Protein AF-A0A940CCW1-F1 (afdb_monomer_lite)

Foldseek 3Di:
DPPVVVVVVVVVVVVVVVLVVVLVVLQCQWQVLLCVLQVNDQWDQDPQKIWGWFGDDPPDRDTWIKIWRDPPPDPQQAAWIKMKIWDADSVLDIKIKIKIWGRFDCPDPPDTDIDIQMAIADPVRHGDPVDVVSVVSCVVCVVVCVVCVVNVVVRVVVCCVRSVRDD

Secondary structure (DSSP, 8-state):
--HHHHHHHHHHHHHHHHHHHHHHHHHHHHTHHHHHHTTT-SEEEETTEEEEEEPPPTT----EEEEEE-GGGS-GGGS-EEEEEEEE-TTS-EEEEEEEEPP-EEEETTEEE--EEEEEE-TTSSB---SHHHHHHHHHTHHHHHHHHHHHHHHHHHHHHHH----

pLDDT: mean 88.06, std 11.66, range [48.44, 98.19]

Radius of gyration: 20.82 Å; chains: 1; bounding box: 58×40×62 Å

Structure (mmCIF, N/CA/C/O backbone):
data_AF-A0A940CCW1-F1
#
_entry.id   AF-A0A940CCW1-F1
#
loop_
_atom_site.group_PDB
_atom_site.id
_atom_site.type_symbol
_atom_site.label_atom_id
_atom_site.label_alt_id
_atom_site.label_comp_id
_atom_site.label_asym_id
_atom_site.label_entity_id
_atom_site.label_seq_id
_atom_site.pdbx_PDB_ins_code
_atom_site.Cartn_x
_atom_site.Cartn_y
_atom_site.Cartn_z
_atom_site.occupancy
_atom_site.B_iso_or_equiv
_atom_site.auth_seq_id
_atom_site.auth_comp_id
_atom_site.auth_asym_id
_atom_site.auth_atom_id
_atom_site.pdbx_PDB_model_num
ATOM 1 N N . MET A 1 1 ? -20.341 1.665 45.267 1.00 67.62 1 MET A N 1
ATOM 2 C CA . MET A 1 1 ? -19.898 2.531 44.147 1.00 67.62 1 MET A CA 1
ATOM 3 C C . MET A 1 1 ? -21.029 3.496 43.789 1.00 67.62 1 MET A C 1
ATOM 5 O O . MET A 1 1 ? -22.171 3.053 43.740 1.00 67.62 1 MET A O 1
ATOM 9 N N . LYS A 1 2 ? -20.776 4.805 43.624 1.00 88.12 2 LYS A N 1
ATOM 10 C CA . LYS A 1 2 ? -21.851 5.779 43.324 1.00 88.12 2 LYS A CA 1
ATOM 11 C C . LYS A 1 2 ? -22.514 5.413 41.985 1.00 88.12 2 LYS A C 1
ATOM 13 O O . LYS A 1 2 ? -21.804 5.095 41.037 1.00 88.12 2 LYS A O 1
ATOM 18 N N . LYS A 1 3 ? -23.849 5.487 41.882 1.00 89.69 3 LYS A N 1
ATOM 19 C CA . LYS A 1 3 ? -24.611 5.126 40.661 1.00 89.69 3 LYS A CA 1
ATOM 20 C C . LYS A 1 3 ? -24.080 5.808 39.388 1.00 89.69 3 LYS A C 1
ATOM 22 O O . LYS A 1 3 ? -24.098 5.208 38.321 1.00 89.69 3 LYS A O 1
ATOM 27 N N . ASN A 1 4 ? -23.551 7.025 39.512 1.00 94.25 4 ASN A N 1
ATOM 28 C CA . ASN A 1 4 ? -22.958 7.769 38.396 1.00 94.25 4 ASN A CA 1
ATOM 29 C C . ASN A 1 4 ? -21.660 7.131 37.877 1.00 94.25 4 ASN A C 1
ATOM 31 O O . ASN A 1 4 ? -21.445 7.104 36.674 1.00 94.25 4 ASN A O 1
ATOM 35 N N . VAL A 1 5 ? -20.839 6.555 38.760 1.00 94.00 5 VAL A N 1
ATOM 36 C CA . VAL A 1 5 ? -19.605 5.852 38.372 1.00 94.00 5 VAL A CA 1
ATOM 37 C C . VAL A 1 5 ? -19.941 4.591 37.576 1.00 94.00 5 VAL A C 1
ATOM 39 O O . VAL A 1 5 ? -19.324 4.337 36.552 1.00 94.00 5 VAL A O 1
ATOM 42 N N . ILE A 1 6 ? -20.974 3.846 37.987 1.00 95.44 6 ILE A N 1
ATOM 43 C CA . ILE A 1 6 ? -21.447 2.664 37.244 1.00 95.44 6 ILE A CA 1
ATOM 44 C C . ILE A 1 6 ? -21.896 3.052 35.828 1.00 95.44 6 ILE A C 1
ATOM 46 O O . ILE A 1 6 ? -21.510 2.394 34.869 1.00 95.44 6 ILE A O 1
ATOM 50 N N . LYS A 1 7 ? -22.667 4.139 35.680 1.00 96.38 7 LYS A N 1
ATOM 51 C CA . LYS A 1 7 ? -23.114 4.625 34.362 1.00 96.38 7 LYS A CA 1
ATOM 52 C C . LYS A 1 7 ? -21.945 4.996 33.447 1.00 96.38 7 LYS A C 1
ATOM 54 O O . LYS A 1 7 ? -21.976 4.650 32.273 1.00 96.38 7 LYS A O 1
ATOM 59 N N . ILE A 1 8 ? -20.925 5.667 33.986 1.00 96.94 8 ILE A N 1
ATOM 60 C CA . ILE A 1 8 ? -19.718 6.037 33.231 1.00 96.94 8 ILE A CA 1
ATOM 61 C C . ILE A 1 8 ? -18.973 4.783 32.768 1.00 96.94 8 ILE A C 1
ATOM 63 O O . ILE A 1 8 ? -18.626 4.686 31.598 1.00 96.94 8 ILE A O 1
ATOM 67 N N . LEU A 1 9 ? -18.790 3.794 33.648 1.00 96.38 9 LEU A N 1
ATOM 68 C CA . LEU A 1 9 ? -18.119 2.541 33.291 1.00 96.38 9 LEU A CA 1
ATOM 69 C C . LEU A 1 9 ? -18.859 1.781 32.187 1.00 96.38 9 LEU A C 1
ATOM 71 O O . LEU A 1 9 ? -18.222 1.296 31.257 1.00 96.38 9 LEU A O 1
ATOM 75 N N . ILE A 1 10 ? -20.193 1.722 32.257 1.00 97.31 10 ILE A N 1
ATOM 76 C CA . ILE A 1 10 ? -21.015 1.121 31.199 1.00 97.31 10 ILE A CA 1
ATOM 77 C C . ILE A 1 10 ? -20.829 1.885 29.884 1.00 97.31 10 ILE A C 1
ATOM 79 O O . ILE A 1 10 ? -20.616 1.260 28.854 1.00 97.31 10 ILE A O 1
ATOM 83 N N . ALA A 1 11 ? -20.853 3.221 29.907 1.00 97.69 11 ALA A N 1
ATOM 84 C CA . ALA A 1 11 ? -20.649 4.025 28.703 1.00 97.69 11 ALA A CA 1
ATOM 85 C C . ALA A 1 11 ? -19.263 3.790 28.072 1.00 97.69 11 ALA A C 1
ATOM 87 O O . ALA A 1 11 ? -19.171 3.586 26.864 1.00 97.69 11 ALA A O 1
ATOM 88 N N . CYS A 1 12 ? -18.197 3.749 28.878 1.00 97.88 12 CYS A N 1
ATOM 89 C CA . CYS A 1 12 ? -16.850 3.429 28.403 1.00 97.88 12 CYS A CA 1
ATOM 90 C C . CYS A 1 12 ? -16.770 2.014 27.815 1.00 97.88 12 CYS A C 1
ATOM 92 O O . CYS A 1 12 ? -16.201 1.837 26.742 1.00 97.88 12 CYS A O 1
ATOM 94 N N . ALA A 1 13 ? -17.369 1.020 28.478 1.00 97.81 13 ALA A N 1
ATOM 95 C CA . ALA A 1 13 ? -17.412 -0.349 27.971 1.00 97.81 13 ALA A CA 1
ATOM 96 C C . ALA A 1 13 ? -18.142 -0.426 26.622 1.00 97.81 13 ALA A C 1
ATOM 98 O O . ALA A 1 13 ? -17.639 -1.046 25.688 1.00 97.81 13 ALA A O 1
ATOM 99 N N . THR A 1 14 ? -19.279 0.264 26.484 1.00 98.12 14 THR A N 1
ATOM 100 C CA . THR A 1 14 ? -20.014 0.347 25.217 1.00 98.12 14 THR A CA 1
ATOM 101 C C . THR A 1 14 ? -19.170 0.981 24.113 1.00 98.12 14 THR A C 1
ATOM 103 O O . THR A 1 14 ? -19.152 0.459 23.003 1.00 98.12 14 THR A O 1
ATOM 106 N N . LEU A 1 15 ? -18.441 2.066 24.397 1.00 98.12 15 LEU A N 1
ATOM 107 C CA . LEU A 1 15 ? -17.567 2.707 23.408 1.00 98.12 15 LEU A CA 1
ATOM 108 C C . LEU A 1 15 ? -16.458 1.772 22.922 1.00 98.12 15 LEU A C 1
ATOM 110 O O . LEU A 1 15 ? -16.214 1.711 21.722 1.00 98.12 15 LEU A O 1
ATOM 114 N N . VAL A 1 16 ? -15.828 1.016 23.827 1.00 97.88 16 VAL A N 1
ATOM 115 C CA . VAL A 1 16 ? -14.804 0.028 23.454 1.00 97.88 16 VAL A CA 1
ATOM 116 C C . VAL A 1 16 ? -15.403 -1.052 22.555 1.00 97.88 16 VAL A C 1
ATOM 118 O O . VAL A 1 16 ? -14.843 -1.335 21.504 1.00 97.88 16 VAL A O 1
ATOM 121 N N . VAL A 1 17 ? -16.569 -1.601 22.913 1.00 98.06 17 VAL A N 1
ATOM 122 C CA . VAL A 1 17 ? -17.246 -2.625 22.099 1.00 98.06 17 VAL A CA 1
ATOM 123 C C . VAL A 1 17 ? -17.593 -2.092 20.709 1.00 98.06 17 VAL A C 1
ATOM 125 O O . VAL A 1 17 ? -17.301 -2.748 19.712 1.00 98.06 17 VAL A O 1
ATOM 128 N N . VAL A 1 18 ? -18.176 -0.892 20.625 1.00 98.19 18 VAL A N 1
ATOM 129 C CA . VAL A 1 18 ? -18.512 -0.256 19.341 1.00 98.19 18 VAL A CA 1
ATOM 130 C C . VAL A 1 18 ? -17.253 -0.027 18.507 1.00 98.19 18 VAL A C 1
ATOM 132 O O . VAL A 1 18 ? -17.243 -0.345 17.322 1.00 98.19 18 VAL A O 1
ATOM 135 N N . TYR A 1 19 ? -16.178 0.461 19.123 1.00 97.50 19 TYR A N 1
ATOM 136 C CA . TYR A 1 19 ? -14.907 0.686 18.444 1.00 97.50 19 TYR A CA 1
ATOM 137 C C . TYR A 1 19 ? -14.304 -0.612 17.895 1.00 97.50 19 TYR A C 1
ATOM 139 O O . TYR A 1 19 ? -13.903 -0.656 16.735 1.00 97.50 19 TYR A O 1
ATOM 147 N N . THR A 1 20 ? -14.295 -1.690 18.684 1.00 97.75 20 THR A N 1
ATOM 148 C CA . THR A 1 20 ? -13.824 -3.010 18.240 1.00 97.75 20 THR A CA 1
ATOM 149 C C . THR A 1 20 ? -14.642 -3.541 17.061 1.00 97.75 20 THR A C 1
ATOM 151 O O . THR A 1 20 ? -14.066 -4.080 16.117 1.00 97.75 20 THR A O 1
ATOM 154 N N . ILE A 1 21 ? -15.968 -3.359 17.073 1.00 97.69 21 ILE A N 1
ATOM 155 C CA . ILE A 1 21 ? -16.835 -3.755 15.953 1.00 97.69 21 ILE A CA 1
ATOM 156 C C . ILE A 1 21 ? -16.489 -2.947 14.699 1.00 97.69 21 ILE A C 1
ATOM 158 O O . ILE A 1 21 ? -16.262 -3.541 13.650 1.00 97.69 21 ILE A O 1
ATOM 162 N N . ILE A 1 22 ? -16.403 -1.615 14.806 1.00 97.06 22 ILE A N 1
ATOM 163 C CA . ILE A 1 22 ? -16.050 -0.737 13.678 1.00 97.06 22 ILE A CA 1
ATOM 164 C C . ILE A 1 22 ? -14.691 -1.128 13.096 1.00 97.06 22 ILE A C 1
ATOM 166 O O . ILE A 1 22 ? -14.556 -1.242 11.882 1.00 97.06 22 ILE A O 1
ATOM 170 N N . TRP A 1 23 ? -13.700 -1.369 13.955 1.00 97.12 23 TRP A N 1
ATOM 171 C CA . TRP A 1 23 ? -12.365 -1.776 13.535 1.00 97.12 23 TRP A CA 1
ATOM 172 C C . TRP A 1 23 ? -12.379 -3.113 12.783 1.00 97.12 23 TRP A C 1
ATOM 174 O O . TRP A 1 23 ? -11.808 -3.215 11.702 1.00 97.12 23 TRP A O 1
ATOM 184 N N . THR A 1 24 ? -13.093 -4.112 13.308 1.00 96.25 24 THR A N 1
ATOM 185 C CA . THR A 1 24 ? -13.206 -5.437 12.672 1.00 96.25 24 THR A CA 1
ATOM 186 C C . THR A 1 24 ? -13.871 -5.329 11.300 1.00 96.25 24 THR A C 1
ATOM 188 O O . THR A 1 24 ? -13.339 -5.818 10.309 1.00 96.25 24 THR A O 1
ATOM 191 N N . VAL A 1 25 ? -14.996 -4.610 11.228 1.00 95.81 25 VAL A N 1
ATOM 192 C CA . VAL A 1 25 ? -15.730 -4.380 9.976 1.00 95.81 25 VAL A CA 1
ATOM 193 C C . VAL A 1 25 ? -14.870 -3.631 8.958 1.00 95.81 25 VAL A C 1
ATOM 195 O O . VAL A 1 25 ? -14.896 -3.967 7.779 1.00 95.81 25 VAL A O 1
ATOM 198 N N . TYR A 1 26 ? -14.085 -2.643 9.393 1.00 95.81 26 TYR A N 1
ATOM 199 C CA . TYR A 1 26 ? -13.165 -1.924 8.515 1.00 95.81 26 TYR A CA 1
ATOM 200 C C . TYR A 1 26 ? -12.115 -2.853 7.899 1.00 95.81 26 TYR A C 1
ATOM 202 O O . TYR A 1 26 ? -11.934 -2.835 6.684 1.00 95.81 26 TYR A O 1
ATOM 210 N N . VAL A 1 27 ? -11.451 -3.689 8.705 1.00 95.19 27 VAL A N 1
ATOM 211 C CA . VAL A 1 27 ? -10.436 -4.629 8.201 1.00 95.19 27 VAL A CA 1
ATOM 212 C C . VAL A 1 27 ? -11.047 -5.615 7.204 1.00 95.19 27 VAL A C 1
ATOM 214 O O . VAL A 1 27 ? -10.469 -5.842 6.141 1.00 95.19 27 VAL A O 1
ATOM 217 N N . ASP A 1 28 ? -12.232 -6.145 7.506 1.00 94.94 28 ASP A N 1
ATOM 218 C CA . ASP A 1 28 ? -12.918 -7.105 6.640 1.00 94.94 28 ASP A CA 1
ATOM 219 C C . ASP A 1 28 ? -13.384 -6.485 5.318 1.00 94.94 28 ASP A C 1
ATOM 221 O O . ASP A 1 28 ? -13.265 -7.111 4.268 1.00 94.94 28 ASP A O 1
ATOM 225 N N . ILE A 1 29 ? -13.911 -5.259 5.341 1.00 95.12 29 ILE A N 1
ATOM 226 C CA . ILE A 1 29 ? -14.376 -4.587 4.121 1.00 95.12 29 ILE A CA 1
ATOM 227 C C . ILE A 1 29 ? -13.191 -4.143 3.264 1.00 95.12 29 ILE A C 1
ATOM 229 O O . ILE A 1 29 ? -13.220 -4.326 2.050 1.00 95.12 29 ILE A O 1
ATOM 233 N N . VAL A 1 30 ? -12.162 -3.561 3.883 1.00 95.56 30 VAL A N 1
ATOM 234 C CA . VAL A 1 30 ? -11.073 -2.910 3.150 1.00 95.56 30 VAL A CA 1
ATOM 235 C C . VAL A 1 30 ? -9.984 -3.902 2.750 1.00 95.56 30 VAL A C 1
ATOM 237 O O . VAL A 1 30 ? -9.556 -3.872 1.608 1.00 95.56 30 VAL A O 1
ATOM 240 N N . TYR A 1 31 ? -9.535 -4.804 3.629 1.00 95.88 31 TYR A N 1
ATOM 241 C CA . TYR A 1 31 ? -8.321 -5.602 3.379 1.00 95.88 31 TYR A CA 1
ATOM 242 C C . TYR A 1 31 ? -8.578 -7.059 2.987 1.00 95.88 31 TYR A C 1
ATOM 244 O O . TYR A 1 31 ? -7.774 -7.647 2.261 1.00 95.88 31 TYR A O 1
ATOM 252 N N . LEU A 1 32 ? -9.688 -7.658 3.426 1.00 95.06 32 LEU A N 1
ATOM 253 C CA . LEU A 1 32 ? -10.003 -9.049 3.087 1.00 95.0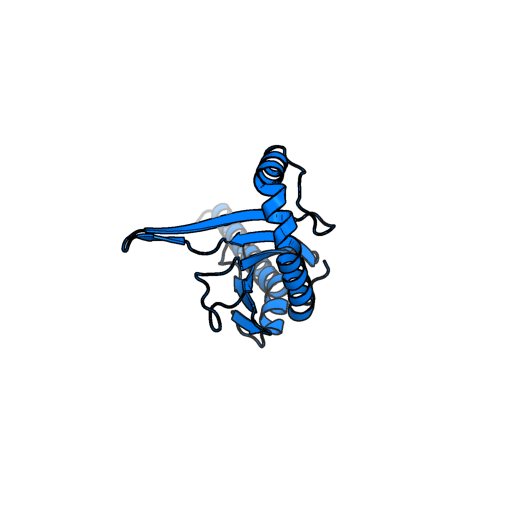6 32 LEU A CA 1
ATOM 254 C C . LEU A 1 32 ? -10.136 -9.311 1.572 1.00 95.06 32 LEU A C 1
ATOM 256 O O . LEU A 1 32 ? -9.724 -10.393 1.148 1.00 95.06 32 LEU A O 1
ATOM 260 N N . PRO A 1 33 ? -10.666 -8.390 0.735 1.00 95.69 33 PRO A N 1
ATOM 261 C CA . PRO A 1 33 ? -10.679 -8.585 -0.715 1.00 95.69 33 PRO A CA 1
ATOM 262 C C . PRO A 1 33 ? -9.274 -8.778 -1.298 1.00 95.69 33 PRO A C 1
ATOM 264 O O . PRO A 1 33 ? -9.079 -9.670 -2.120 1.00 95.69 33 PRO A O 1
ATOM 267 N N . TYR A 1 34 ? -8.286 -8.017 -0.819 1.00 96.44 34 TYR A N 1
ATOM 268 C CA . TYR A 1 34 ? -6.903 -8.107 -1.292 1.00 96.44 34 TYR A CA 1
ATOM 269 C C . TYR A 1 34 ? -6.204 -9.379 -0.814 1.00 96.44 34 TYR A C 1
ATOM 271 O O . TYR A 1 34 ? -5.472 -9.989 -1.579 1.00 96.44 34 TYR A O 1
ATOM 279 N N . ILE A 1 35 ? -6.482 -9.841 0.409 1.00 97.12 35 ILE A N 1
ATOM 280 C CA . ILE A 1 35 ? -5.987 -11.143 0.892 1.00 97.12 35 ILE A CA 1
ATOM 281 C C . ILE A 1 35 ? -6.566 -12.283 0.044 1.00 97.12 35 ILE A C 1
ATOM 283 O O . ILE A 1 35 ? -5.856 -13.205 -0.345 1.00 97.12 35 ILE A O 1
ATOM 287 N N . LYS A 1 36 ? -7.861 -12.218 -0.288 1.00 96.62 36 LYS A N 1
ATOM 288 C CA . LYS A 1 36 ? -8.507 -13.211 -1.162 1.00 96.62 36 LYS A CA 1
ATOM 289 C C . LYS A 1 36 ? -7.933 -13.209 -2.577 1.00 96.62 36 LYS A C 1
ATOM 291 O O . LYS A 1 36 ? -7.863 -14.273 -3.178 1.00 96.62 36 LYS A O 1
ATOM 296 N N . ALA A 1 37 ? -7.527 -12.048 -3.089 1.00 96.50 37 ALA A N 1
ATOM 297 C CA . ALA A 1 37 ? -6.854 -11.938 -4.381 1.00 96.50 37 ALA A CA 1
ATOM 298 C C . ALA A 1 37 ? -5.474 -12.623 -4.401 1.00 96.50 37 ALA A C 1
ATOM 300 O O . ALA A 1 37 ? -4.988 -12.974 -5.470 1.00 96.50 37 ALA A O 1
ATOM 301 N N . LEU A 1 38 ? -4.869 -12.843 -3.230 1.00 96.88 38 LEU A N 1
ATOM 302 C CA . LEU A 1 38 ? -3.612 -13.574 -3.051 1.00 96.88 38 LEU A CA 1
ATOM 303 C C . LEU A 1 38 ? -3.849 -14.993 -2.504 1.00 96.88 38 LEU A C 1
ATOM 305 O O . LEU A 1 38 ? -3.087 -15.479 -1.672 1.00 96.88 38 LEU A O 1
ATOM 309 N N . ASP A 1 39 ? -4.948 -15.639 -2.904 1.00 95.31 39 ASP A N 1
ATOM 310 C CA . ASP A 1 39 ? -5.323 -16.998 -2.484 1.00 95.31 39 ASP A CA 1
ATOM 311 C C . ASP A 1 39 ? -5.420 -17.202 -0.956 1.00 95.31 39 ASP A C 1
ATOM 313 O O . ASP A 1 39 ? -5.291 -18.313 -0.441 1.00 95.31 39 ASP A O 1
ATOM 317 N N . GLY A 1 40 ? -5.704 -16.131 -0.207 1.00 94.62 40 GLY A N 1
ATOM 318 C CA . GLY A 1 40 ? -5.821 -16.164 1.253 1.00 94.62 40 GLY A CA 1
ATOM 319 C C . GLY A 1 40 ? -4.526 -15.840 2.001 1.00 94.62 40 GLY A C 1
ATOM 320 O O . GLY A 1 40 ? -4.558 -15.719 3.228 1.00 94.62 40 GLY A O 1
ATOM 321 N N . GLU A 1 41 ? -3.414 -15.660 1.290 1.00 95.44 41 GLU A N 1
ATOM 322 C CA . GLU A 1 41 ? -2.123 -15.305 1.869 1.00 95.44 41 GLU A CA 1
ATOM 323 C C . GLU A 1 41 ? -1.954 -13.787 2.010 1.00 95.44 41 GLU A C 1
ATOM 325 O O . GLU A 1 41 ? -2.592 -12.980 1.333 1.00 95.44 41 GLU A O 1
ATOM 330 N N . LYS A 1 42 ? -1.068 -13.368 2.921 1.00 96.12 42 LYS A N 1
ATOM 331 C CA . LYS A 1 42 ? -0.716 -11.944 3.073 1.00 96.12 42 LYS A CA 1
ATOM 332 C C . LYS A 1 42 ? 0.359 -11.481 2.098 1.00 96.12 42 LYS A C 1
ATOM 334 O O . LYS A 1 42 ? 0.539 -10.276 1.960 1.00 96.12 42 LYS A O 1
ATOM 339 N N . SER A 1 43 ? 1.080 -12.406 1.470 1.00 96.69 43 SER A N 1
ATOM 340 C CA . SER A 1 43 ? 2.041 -12.103 0.415 1.00 96.69 43 SER A CA 1
ATOM 341 C C . SER A 1 43 ? 2.051 -13.214 -0.630 1.00 96.69 43 SER A C 1
ATOM 343 O O . SER A 1 43 ? 1.968 -14.392 -0.278 1.00 96.69 43 SER A O 1
ATOM 345 N N . ALA A 1 44 ? 2.158 -12.840 -1.903 1.00 96.00 44 ALA A N 1
ATOM 346 C CA . ALA A 1 44 ? 2.334 -13.772 -3.008 1.00 96.00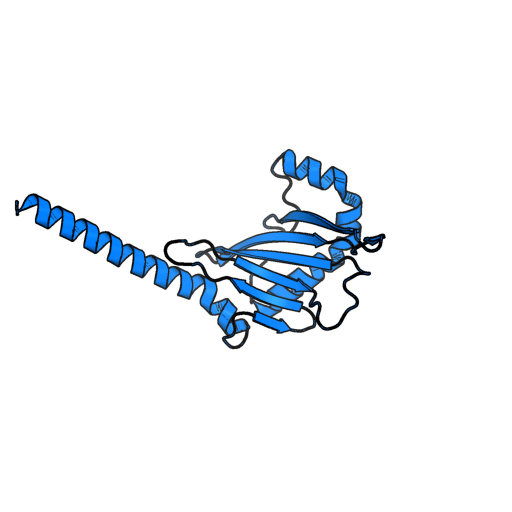 44 ALA A CA 1
ATOM 347 C C . ALA A 1 44 ? 3.176 -13.149 -4.127 1.00 96.00 44 ALA A C 1
ATOM 349 O O . ALA A 1 44 ? 3.127 -11.943 -4.368 1.00 96.00 44 ALA A O 1
ATOM 350 N N . VAL A 1 45 ? 3.926 -13.992 -4.844 1.00 94.94 45 VAL A N 1
ATOM 351 C CA . VAL A 1 45 ? 4.662 -13.587 -6.048 1.00 94.94 45 VAL A CA 1
ATOM 352 C C . VAL A 1 45 ? 3.859 -13.988 -7.282 1.00 94.94 45 VAL A C 1
ATOM 354 O O . VAL A 1 45 ? 3.637 -15.178 -7.503 1.00 94.94 45 VAL A O 1
ATOM 357 N N . ILE A 1 46 ? 3.449 -13.010 -8.090 1.00 93.69 46 ILE A N 1
ATOM 358 C CA . ILE A 1 46 ? 2.629 -13.195 -9.295 1.00 93.69 46 ILE A CA 1
ATOM 359 C C . ILE A 1 46 ? 3.282 -12.417 -10.444 1.00 93.69 46 ILE A C 1
ATOM 361 O O . ILE A 1 46 ? 3.611 -11.242 -10.304 1.00 93.69 46 ILE A O 1
ATOM 365 N N . ASP A 1 47 ? 3.533 -13.082 -11.574 1.00 91.50 47 ASP A N 1
ATOM 366 C CA . ASP A 1 47 ? 4.140 -12.497 -12.783 1.00 91.50 47 ASP A CA 1
ATOM 367 C C . ASP A 1 47 ? 5.400 -11.641 -12.545 1.00 91.50 47 ASP A C 1
ATOM 369 O O . ASP A 1 47 ? 5.597 -10.606 -13.194 1.00 91.50 47 ASP A O 1
ATOM 373 N N . GLY A 1 48 ? 6.248 -12.069 -11.605 1.00 89.94 48 GLY A N 1
ATOM 374 C CA . GLY A 1 48 ? 7.510 -11.404 -11.271 1.00 89.94 48 GLY A CA 1
ATOM 375 C C . GLY A 1 48 ? 7.397 -10.245 -10.278 1.00 89.94 48 GLY A C 1
ATOM 376 O O . GLY A 1 48 ? 8.404 -9.590 -10.034 1.00 89.94 48 GLY A O 1
ATOM 377 N N . TYR A 1 49 ? 6.225 -10.012 -9.686 1.00 93.19 49 TYR A N 1
ATOM 378 C CA . TYR A 1 49 ? 5.998 -8.988 -8.663 1.00 93.19 49 TYR A CA 1
ATOM 379 C C . TYR A 1 49 ? 5.577 -9.644 -7.353 1.00 93.19 49 TYR A C 1
ATOM 381 O O . TYR A 1 49 ? 4.830 -10.620 -7.358 1.00 93.19 49 TYR A O 1
ATOM 389 N N . GLU A 1 50 ? 6.078 -9.128 -6.240 1.00 94.94 50 GLU A N 1
ATOM 390 C CA . GLU A 1 50 ? 5.645 -9.493 -4.900 1.00 94.94 50 GLU A CA 1
ATOM 391 C C . GLU A 1 50 ? 4.550 -8.530 -4.444 1.00 94.94 50 GLU A C 1
ATOM 393 O O . GLU A 1 50 ? 4.740 -7.316 -4.392 1.00 94.94 50 GLU A O 1
ATOM 398 N N . TYR A 1 51 ? 3.389 -9.092 -4.130 1.00 97.00 51 TYR A N 1
ATOM 399 C CA . TYR A 1 51 ? 2.220 -8.385 -3.630 1.00 97.00 51 TYR A CA 1
ATOM 400 C C . TYR A 1 51 ? 2.100 -8.678 -2.149 1.00 97.00 51 TYR A C 1
ATOM 402 O O . TYR A 1 51 ? 2.030 -9.844 -1.779 1.00 97.00 51 TYR A O 1
ATOM 410 N N . THR A 1 52 ? 2.035 -7.651 -1.308 1.00 97.69 52 THR A N 1
ATOM 411 C CA . THR A 1 52 ? 1.901 -7.802 0.143 1.00 97.69 52 THR A CA 1
ATOM 412 C C . THR A 1 52 ? 0.740 -6.974 0.678 1.00 97.69 52 THR A C 1
ATOM 414 O O . THR A 1 52 ? 0.570 -5.809 0.321 1.00 97.69 52 THR A O 1
ATOM 417 N N . VAL A 1 53 ? -0.047 -7.565 1.576 1.00 98.00 53 VAL A N 1
ATOM 418 C CA . VAL A 1 53 ? -1.155 -6.920 2.284 1.00 98.00 53 VAL A CA 1
ATOM 419 C C . VAL A 1 53 ? -0.773 -6.710 3.748 1.00 98.00 53 VAL A C 1
ATOM 421 O O . VAL A 1 53 ? -0.788 -7.637 4.565 1.00 98.00 53 VAL A O 1
ATOM 424 N N . PHE A 1 54 ? -0.488 -5.463 4.111 1.00 97.44 54 PHE A N 1
ATOM 425 C CA . PHE A 1 54 ? -0.265 -5.052 5.492 1.00 97.44 54 PHE A CA 1
ATOM 426 C C . PHE A 1 54 ? -1.592 -4.631 6.118 1.00 97.44 54 PHE A C 1
ATOM 428 O O . PHE A 1 54 ? -2.018 -3.481 6.032 1.00 97.44 54 PHE A O 1
ATOM 435 N N . THR A 1 55 ? -2.267 -5.586 6.757 1.00 96.19 55 THR A N 1
ATOM 436 C CA . THR A 1 55 ? -3.504 -5.317 7.500 1.00 96.19 55 THR A CA 1
ATOM 437 C C . THR A 1 55 ? -3.245 -4.382 8.687 1.00 96.19 55 THR A C 1
ATOM 439 O O . THR A 1 55 ? -2.234 -4.574 9.372 1.00 96.19 55 THR A O 1
ATOM 442 N N . PRO A 1 56 ? -4.174 -3.467 9.013 1.00 95.06 56 PRO A N 1
ATOM 443 C CA . PRO A 1 56 ? -4.077 -2.635 10.205 1.00 95.06 56 PRO A CA 1
ATOM 444 C C . PRO A 1 56 ? -3.892 -3.464 11.479 1.00 95.06 56 PRO A C 1
ATOM 446 O O . PRO A 1 56 ? -4.427 -4.568 11.606 1.00 95.06 56 PRO A O 1
ATOM 449 N N . SER A 1 57 ? -3.153 -2.922 12.445 1.00 94.38 57 SER A N 1
ATOM 450 C CA . SER A 1 57 ? -3.003 -3.504 13.780 1.00 94.38 57 SER A CA 1
ATOM 451 C C . SER A 1 57 ? -3.930 -2.797 14.764 1.00 94.38 57 SER A C 1
ATOM 453 O O . SER A 1 57 ? -3.941 -1.574 14.834 1.00 94.38 57 SER A O 1
ATOM 455 N N . TYR A 1 58 ? -4.717 -3.541 15.547 1.00 92.88 58 TYR A N 1
ATOM 456 C CA . TYR A 1 58 ? -5.615 -2.931 16.533 1.00 92.88 58 TYR A CA 1
ATOM 457 C C . TYR A 1 58 ? -4.816 -2.112 17.567 1.00 92.88 58 TYR A C 1
ATOM 459 O O . TYR A 1 58 ? -3.836 -2.633 18.107 1.00 92.88 58 TYR A O 1
ATOM 467 N N . PRO A 1 59 ? -5.222 -0.869 17.903 1.00 92.06 59 PRO A N 1
ATOM 468 C CA . PRO A 1 59 ? -6.453 -0.175 17.492 1.00 92.06 59 PRO A CA 1
ATOM 469 C C . PRO A 1 59 ? -6.323 0.708 16.231 1.00 92.06 59 PRO A C 1
ATOM 471 O O . PRO A 1 59 ? -7.261 1.403 15.867 1.00 92.06 59 PRO A O 1
ATOM 474 N N . SER A 1 60 ? -5.177 0.725 15.558 1.00 93.12 60 SER A N 1
ATOM 475 C CA . SER A 1 60 ? -4.944 1.555 14.374 1.00 93.12 60 SER A CA 1
ATOM 476 C C . SER A 1 60 ? -5.751 1.102 13.154 1.00 93.12 60 SER A C 1
ATOM 478 O O . SER A 1 60 ? -5.950 -0.089 12.926 1.00 93.12 60 SER A O 1
ATOM 480 N N . PHE A 1 61 ? -6.155 2.066 12.329 1.00 92.19 61 PHE A N 1
ATOM 481 C CA . PHE A 1 61 ? -6.771 1.843 11.016 1.00 92.19 61 PHE A CA 1
ATOM 482 C C . PHE A 1 61 ? -5.746 1.944 9.873 1.00 92.19 61 PHE A C 1
ATOM 484 O O . PHE A 1 61 ? -6.108 1.852 8.705 1.00 92.19 61 PHE A O 1
ATOM 491 N N . SER A 1 62 ? -4.464 2.119 10.200 1.00 91.00 62 SER A N 1
ATOM 492 C CA . SER A 1 62 ? -3.393 2.242 9.215 1.00 91.00 62 SER A CA 1
ATOM 493 C C . SER A 1 62 ? -2.890 0.869 8.784 1.00 91.00 62 SER A C 1
ATOM 495 O O . SER A 1 62 ? -2.204 0.185 9.541 1.00 91.00 62 SER A O 1
ATOM 497 N N . GLY A 1 63 ? -3.226 0.498 7.557 1.00 94.75 63 GLY A N 1
ATOM 498 C CA . GLY A 1 63 ? -2.603 -0.573 6.792 1.00 94.75 63 GLY A CA 1
ATOM 499 C C . GLY A 1 63 ? -2.291 -0.066 5.386 1.00 94.75 63 GLY A C 1
ATOM 500 O O . GLY A 1 63 ? -2.611 1.077 5.052 1.00 94.75 63 GLY A O 1
ATOM 501 N N . ASN A 1 64 ? -1.662 -0.897 4.567 1.00 97.00 64 ASN A N 1
ATOM 502 C CA . ASN A 1 64 ? -1.399 -0.593 3.166 1.00 97.00 64 ASN A CA 1
ATOM 503 C C . ASN A 1 64 ? -1.211 -1.881 2.365 1.00 97.00 64 ASN A C 1
ATOM 505 O O . ASN A 1 64 ? -1.006 -2.962 2.918 1.00 97.00 64 ASN A O 1
ATOM 509 N N . LEU A 1 65 ? -1.266 -1.755 1.050 1.00 97.06 65 LEU A N 1
ATOM 510 C CA . LEU A 1 65 ? -0.769 -2.760 0.124 1.00 97.06 65 LEU A CA 1
ATOM 511 C C . LEU A 1 65 ? 0.622 -2.323 -0.330 1.00 97.06 65 LEU A C 1
ATOM 513 O O . LEU A 1 65 ? 0.927 -1.128 -0.339 1.00 97.06 65 LEU A O 1
ATOM 517 N N . SER A 1 66 ? 1.458 -3.288 -0.678 1.00 96.62 66 SER A N 1
ATOM 518 C CA . SER A 1 66 ? 2.750 -3.055 -1.310 1.00 96.62 66 SER A CA 1
ATOM 519 C C . SER A 1 66 ? 2.860 -3.952 -2.525 1.00 96.62 66 SER A C 1
ATOM 521 O O . SER A 1 66 ? 2.512 -5.131 -2.449 1.00 96.62 66 SER A O 1
ATOM 523 N N . VAL A 1 67 ? 3.335 -3.399 -3.629 1.00 95.81 67 VAL A N 1
ATOM 524 C CA . VAL A 1 67 ? 3.683 -4.148 -4.831 1.00 95.81 67 VAL A CA 1
ATOM 525 C C . VAL A 1 67 ? 5.101 -3.770 -5.188 1.00 95.81 67 VAL A C 1
ATOM 527 O O . VAL A 1 67 ? 5.402 -2.592 -5.339 1.00 95.81 67 VAL A O 1
ATOM 530 N N . GLU A 1 68 ? 5.973 -4.754 -5.302 1.00 92.44 68 GLU A N 1
ATOM 531 C CA . GLU A 1 68 ? 7.355 -4.529 -5.697 1.00 92.44 68 GLU A CA 1
ATOM 532 C C . GLU A 1 68 ? 7.796 -5.573 -6.706 1.00 92.44 68 GLU A C 1
ATOM 534 O O . GLU A 1 68 ? 7.286 -6.691 -6.771 1.00 92.44 68 GLU A O 1
ATOM 539 N N . GLU A 1 69 ? 8.755 -5.195 -7.530 1.00 88.81 69 GLU A N 1
ATOM 540 C CA . GLU A 1 69 ? 9.436 -6.127 -8.405 1.00 88.81 69 GLU A CA 1
ATOM 541 C C . GLU A 1 69 ? 10.134 -7.236 -7.587 1.00 88.81 69 GLU A C 1
ATOM 543 O O . GLU A 1 69 ? 10.982 -6.968 -6.738 1.00 88.81 69 GLU A O 1
ATOM 548 N N . SER A 1 70 ? 9.792 -8.507 -7.834 1.00 84.88 70 SER A N 1
ATOM 549 C CA . SER A 1 70 ? 10.267 -9.617 -7.001 1.00 84.88 70 SER A CA 1
ATOM 550 C C . SER A 1 70 ? 11.773 -9.827 -7.140 1.00 84.88 70 SER A C 1
ATOM 552 O O . SER A 1 70 ? 12.304 -10.046 -8.234 1.00 84.88 70 SER A O 1
ATOM 554 N N . LYS A 1 71 ? 12.453 -9.861 -5.990 1.00 73.12 71 LYS A N 1
ATOM 555 C CA . LYS A 1 71 ? 13.904 -10.063 -5.879 1.00 73.12 71 LYS A CA 1
ATOM 556 C C . LYS A 1 71 ? 14.349 -11.513 -6.107 1.00 73.12 71 LYS A C 1
ATOM 558 O O . LYS A 1 71 ? 15.535 -11.774 -6.271 1.00 73.12 71 LYS A O 1
ATOM 563 N N . ARG A 1 72 ? 13.418 -12.477 -6.141 1.00 61.06 72 ARG A N 1
ATOM 564 C CA . ARG A 1 72 ? 13.742 -13.919 -6.207 1.00 61.06 72 ARG A CA 1
ATOM 565 C C . ARG A 1 72 ? 14.372 -14.378 -7.524 1.00 61.06 72 ARG A C 1
ATOM 567 O O . ARG A 1 72 ? 14.976 -15.443 -7.541 1.00 61.06 72 ARG A O 1
ATOM 574 N N . ASN A 1 73 ? 14.239 -13.600 -8.598 1.00 50.72 73 ASN A N 1
ATOM 575 C CA . ASN A 1 73 ? 14.670 -13.996 -9.942 1.00 50.72 73 ASN A CA 1
ATOM 576 C C . ASN A 1 73 ? 15.668 -13.018 -10.588 1.00 50.72 73 ASN A C 1
ATOM 578 O O . ASN A 1 73 ? 15.848 -13.076 -11.803 1.00 50.72 73 ASN A O 1
ATOM 582 N N . ARG A 1 74 ? 16.291 -12.106 -9.824 1.00 56.81 74 ARG A N 1
ATOM 583 C CA . ARG A 1 74 ? 17.197 -11.092 -10.385 1.00 56.81 74 ARG A CA 1
ATOM 584 C C . ARG A 1 74 ? 18.444 -10.841 -9.552 1.00 56.81 74 ARG A C 1
ATOM 586 O O . ARG A 1 74 ? 18.413 -10.911 -8.327 1.00 56.81 74 ARG A O 1
ATOM 593 N N . ASP A 1 75 ? 19.493 -10.420 -10.252 1.00 59.12 75 ASP A N 1
ATOM 594 C CA . ASP A 1 75 ? 20.590 -9.640 -9.686 1.00 59.12 75 ASP A CA 1
ATOM 595 C C . ASP A 1 75 ? 20.069 -8.218 -9.416 1.00 59.12 75 ASP A C 1
ATOM 597 O O . ASP A 1 75 ? 20.309 -7.276 -10.164 1.00 59.12 75 ASP A O 1
ATOM 601 N N . VAL A 1 76 ? 19.280 -8.063 -8.348 1.00 56.06 76 VAL A N 1
ATOM 602 C CA . VAL A 1 76 ? 18.620 -6.795 -7.957 1.00 56.06 76 VAL A CA 1
ATOM 603 C C . VAL A 1 76 ? 19.620 -5.652 -7.744 1.00 56.06 76 VAL A C 1
ATOM 605 O O . VAL A 1 76 ? 19.263 -4.482 -7.772 1.00 56.06 76 VAL A O 1
ATOM 608 N N . TYR A 1 77 ? 20.897 -5.985 -7.581 1.00 60.09 77 TYR A N 1
ATOM 609 C CA . TYR A 1 77 ? 21.972 -5.026 -7.390 1.00 60.09 77 TYR A CA 1
ATOM 610 C C . TYR A 1 77 ? 22.345 -4.240 -8.661 1.00 60.09 77 TYR A C 1
ATOM 612 O O . TYR A 1 77 ? 23.066 -3.258 -8.539 1.00 60.09 77 TYR A O 1
ATOM 620 N N . SER A 1 78 ? 21.863 -4.611 -9.858 1.00 66.06 78 SER A N 1
ATOM 621 C CA . SER A 1 78 ? 22.268 -3.959 -11.119 1.00 66.06 78 SER A CA 1
ATOM 622 C C . SER A 1 78 ? 21.171 -3.202 -11.875 1.00 66.06 78 SER A C 1
ATOM 624 O O . SER A 1 78 ? 21.472 -2.598 -12.902 1.00 66.06 78 SER A O 1
ATOM 626 N N . GLU A 1 79 ? 19.916 -3.214 -11.417 1.00 79.12 79 GLU A N 1
ATOM 627 C CA . GLU A 1 79 ? 18.798 -2.587 -12.139 1.00 79.12 79 GLU A CA 1
ATOM 628 C C . GLU A 1 79 ? 17.981 -1.643 -11.256 1.00 79.12 79 GLU A C 1
ATOM 630 O O . GLU A 1 79 ? 17.751 -1.917 -10.082 1.00 79.12 79 GLU A O 1
ATOM 635 N N . THR A 1 80 ? 17.490 -0.550 -11.848 1.00 83.06 80 THR A N 1
ATOM 636 C CA . THR A 1 80 ? 16.478 0.304 -11.219 1.00 83.06 80 THR A CA 1
ATOM 637 C C . THR A 1 80 ? 15.198 -0.501 -11.024 1.00 83.06 80 THR A C 1
ATOM 639 O O . THR A 1 80 ? 14.730 -1.130 -11.977 1.00 83.06 80 THR A O 1
ATOM 642 N N . THR A 1 81 ? 14.590 -0.450 -9.846 1.00 86.75 81 THR A N 1
ATOM 643 C CA . THR A 1 81 ? 13.321 -1.138 -9.563 1.00 86.75 81 THR A CA 1
ATOM 644 C C . THR A 1 81 ? 12.236 -0.146 -9.176 1.00 86.75 81 THR A C 1
ATOM 646 O O . THR A 1 81 ? 12.529 0.956 -8.717 1.00 86.75 81 THR A O 1
ATOM 649 N N . ALA A 1 82 ? 10.977 -0.523 -9.394 1.00 88.94 82 ALA A N 1
ATOM 650 C CA . ALA A 1 82 ? 9.827 0.261 -8.969 1.00 88.94 82 ALA A CA 1
ATOM 651 C C . ALA A 1 82 ? 9.030 -0.496 -7.896 1.00 88.94 82 ALA A C 1
ATOM 653 O O . ALA A 1 82 ? 8.881 -1.721 -7.954 1.00 88.94 82 ALA A O 1
ATOM 654 N N . GLY A 1 83 ? 8.512 0.259 -6.935 1.00 92.75 83 GLY A N 1
ATOM 655 C CA . GLY A 1 83 ? 7.615 -0.184 -5.881 1.00 92.75 83 GLY A CA 1
ATOM 656 C C . GLY A 1 83 ? 6.398 0.732 -5.785 1.00 92.75 83 GLY A C 1
ATOM 657 O O . GLY A 1 83 ? 6.448 1.910 -6.138 1.00 92.75 83 GLY A O 1
ATOM 658 N N . LEU A 1 84 ? 5.285 0.183 -5.319 1.00 95.38 84 LEU A N 1
ATOM 659 C CA . LEU A 1 84 ? 4.008 0.868 -5.188 1.00 95.38 84 LEU A CA 1
ATOM 660 C C . LEU A 1 84 ? 3.420 0.581 -3.815 1.00 95.38 84 LEU A C 1
ATOM 662 O O . LEU A 1 84 ? 3.166 -0.572 -3.471 1.00 95.38 84 LEU A O 1
ATOM 666 N N . LEU A 1 85 ? 3.136 1.635 -3.061 1.00 96.25 85 LEU A N 1
ATOM 667 C CA . LEU A 1 85 ? 2.309 1.572 -1.865 1.00 96.25 85 LEU A CA 1
ATOM 668 C C . LEU A 1 85 ? 0.903 2.049 -2.194 1.00 96.25 85 LEU A C 1
ATOM 670 O O . LEU A 1 85 ? 0.714 3.037 -2.905 1.00 96.25 85 LEU A O 1
ATOM 674 N N . ILE A 1 86 ? -0.085 1.343 -1.655 1.00 96.00 86 ILE A N 1
ATOM 675 C CA . ILE A 1 86 ? -1.498 1.626 -1.897 1.00 96.00 86 ILE A CA 1
ATOM 676 C C . ILE A 1 86 ? -2.209 1.707 -0.555 1.00 96.00 86 ILE A C 1
ATOM 678 O O . ILE A 1 86 ? -2.175 0.755 0.226 1.00 96.00 86 ILE A O 1
ATOM 682 N N . TRP A 1 87 ? -2.889 2.818 -0.293 1.00 95.75 87 TRP A N 1
ATOM 683 C CA . TRP A 1 87 ? -3.766 2.970 0.866 1.00 95.75 87 TRP A CA 1
ATOM 684 C C . TRP A 1 87 ? -5.219 2.923 0.409 1.00 95.75 87 TRP A C 1
ATOM 686 O O . TRP A 1 87 ? -5.755 3.956 -0.008 1.00 95.75 87 TRP A O 1
ATOM 696 N N . PRO A 1 88 ? -5.858 1.743 0.476 1.00 94.19 88 PRO A N 1
ATOM 697 C CA . PRO A 1 88 ? -7.267 1.614 0.161 1.00 94.19 88 PRO A CA 1
ATOM 698 C C . PRO A 1 88 ? -8.126 2.270 1.245 1.00 94.19 88 PRO A C 1
ATOM 700 O O . PRO A 1 88 ? -7.861 2.182 2.449 1.00 94.19 88 PRO A O 1
ATOM 703 N N . SER A 1 89 ? -9.185 2.928 0.800 1.00 91.06 89 SER A N 1
ATOM 704 C CA . SER A 1 89 ? -10.186 3.583 1.628 1.00 91.06 89 SER A CA 1
ATOM 705 C C . SER A 1 89 ? -11.491 2.778 1.648 1.00 91.06 89 SER A C 1
ATOM 707 O O . SER A 1 89 ? -11.789 1.996 0.748 1.00 91.06 89 SER A O 1
ATOM 709 N N . ILE A 1 90 ? -12.315 2.986 2.680 1.00 89.75 90 ILE A N 1
ATOM 710 C CA . ILE A 1 90 ? -13.618 2.313 2.822 1.00 89.75 90 ILE A CA 1
ATOM 711 C C . ILE A 1 90 ? -14.603 2.653 1.691 1.00 89.75 90 ILE A C 1
ATOM 713 O O . ILE A 1 90 ? -15.524 1.885 1.429 1.00 89.75 90 ILE A O 1
ATOM 717 N N . ASN A 1 91 ? -14.420 3.790 1.014 1.00 88.50 91 ASN A N 1
ATOM 718 C CA . ASN A 1 91 ? -15.226 4.194 -0.143 1.00 88.50 91 ASN A CA 1
ATOM 719 C C . ASN A 1 91 ? -14.727 3.595 -1.475 1.00 88.50 91 ASN A C 1
ATOM 721 O O . ASN A 1 91 ? -15.315 3.882 -2.513 1.00 88.50 91 ASN A O 1
ATOM 725 N N . GLY A 1 92 ? -13.670 2.776 -1.451 1.00 84.06 92 GLY A N 1
ATOM 726 C CA . GLY A 1 92 ? -13.058 2.184 -2.642 1.00 84.06 92 GLY A CA 1
ATOM 727 C C . GLY A 1 92 ? -12.039 3.082 -3.348 1.00 84.06 92 GLY A C 1
ATOM 728 O O . GLY A 1 92 ? -11.372 2.614 -4.266 1.00 84.06 92 GLY A O 1
ATOM 729 N N . GLU A 1 93 ? -11.870 4.335 -2.918 1.00 89.44 93 GLU A N 1
ATOM 730 C CA . GLU A 1 93 ? -10.773 5.181 -3.392 1.00 89.44 93 GLU A CA 1
ATOM 731 C C . GLU A 1 93 ? -9.435 4.642 -2.878 1.00 89.44 93 GLU A C 1
ATOM 733 O O . GLU A 1 93 ? -9.351 4.009 -1.821 1.00 89.44 93 GLU A O 1
ATOM 738 N N . CYS A 1 94 ? -8.369 4.902 -3.622 1.00 91.94 94 CYS A N 1
ATOM 739 C CA . CYS A 1 94 ? -7.026 4.487 -3.256 1.00 91.94 94 CYS A CA 1
ATOM 740 C C . CYS A 1 94 ? -6.082 5.677 -3.382 1.00 91.94 94 CYS A C 1
ATOM 742 O O . CYS A 1 94 ? -6.160 6.440 -4.343 1.00 91.94 94 CYS A O 1
ATOM 744 N N . ARG A 1 95 ? -5.181 5.822 -2.410 1.00 93.12 95 ARG A N 1
ATOM 745 C CA . ARG A 1 95 ? -4.010 6.693 -2.550 1.00 93.12 95 ARG A CA 1
ATOM 746 C C . ARG A 1 95 ? -2.813 5.847 -2.929 1.00 93.12 95 ARG A C 1
ATOM 748 O O . ARG A 1 95 ? -2.642 4.763 -2.371 1.00 93.12 95 ARG A O 1
ATOM 755 N N . PHE A 1 96 ? -1.995 6.359 -3.834 1.00 94.12 96 PHE A N 1
ATOM 756 C CA . PHE A 1 96 ? -0.846 5.649 -4.373 1.00 94.12 96 PHE A CA 1
ATOM 757 C C . PHE A 1 96 ? 0.420 6.437 -4.087 1.00 94.12 96 PHE A C 1
ATOM 759 O O . PHE A 1 96 ? 0.449 7.652 -4.268 1.00 94.12 96 PHE A O 1
ATOM 766 N N . HIS A 1 97 ? 1.465 5.734 -3.675 1.00 93.94 97 HIS A N 1
ATOM 767 C CA . HIS A 1 97 ? 2.807 6.282 -3.588 1.00 93.94 97 HIS A CA 1
ATOM 768 C C . HIS A 1 97 ? 3.747 5.368 -4.355 1.00 93.94 97 HIS A C 1
ATOM 770 O O . HIS A 1 97 ? 3.813 4.167 -4.089 1.00 93.94 97 HIS A O 1
ATOM 776 N N . VAL A 1 98 ? 4.435 5.938 -5.330 1.00 92.69 98 VAL A N 1
ATOM 777 C CA . VAL A 1 98 ? 5.404 5.231 -6.159 1.00 92.69 98 VAL A CA 1
ATOM 778 C C . VAL A 1 98 ? 6.780 5.452 -5.566 1.00 92.69 98 VAL A C 1
ATOM 780 O O . VAL A 1 98 ? 7.089 6.545 -5.108 1.00 92.69 98 VAL A O 1
ATOM 783 N N . MET A 1 99 ? 7.600 4.412 -5.590 1.00 91.62 99 MET A N 1
ATOM 784 C CA . MET A 1 99 ? 9.002 4.445 -5.205 1.00 91.62 99 MET A CA 1
ATOM 785 C C . MET A 1 99 ? 9.815 3.893 -6.367 1.00 91.62 99 MET A C 1
ATOM 787 O O . MET A 1 99 ? 9.476 2.845 -6.911 1.00 91.62 99 MET A O 1
ATOM 791 N N . ILE A 1 100 ? 10.879 4.580 -6.752 1.00 88.62 100 ILE A N 1
ATOM 792 C CA . ILE A 1 100 ? 11.840 4.102 -7.741 1.00 88.62 100 ILE A CA 1
ATOM 793 C C . ILE A 1 100 ? 13.193 4.024 -7.042 1.00 88.62 100 ILE A C 1
ATOM 795 O O . ILE A 1 100 ? 13.720 5.035 -6.579 1.00 88.62 100 ILE A O 1
ATOM 799 N N . GLU A 1 101 ? 13.721 2.811 -6.927 1.00 86.88 101 GLU A N 1
ATOM 800 C CA . GLU A 1 101 ? 14.996 2.516 -6.279 1.00 86.88 101 GLU A CA 1
ATOM 801 C C . GLU A 1 101 ? 16.079 2.348 -7.349 1.00 86.88 101 GLU A C 1
ATOM 803 O O . GLU A 1 101 ? 15.932 1.530 -8.261 1.00 86.88 101 GLU A O 1
ATOM 808 N N . THR A 1 102 ? 17.162 3.121 -7.257 1.00 83.62 102 THR A N 1
ATOM 809 C CA . THR A 1 102 ? 18.324 2.978 -8.145 1.00 83.62 102 THR A CA 1
ATOM 810 C C . THR A 1 102 ? 19.041 1.649 -7.895 1.00 83.62 102 THR A C 1
ATOM 812 O O . THR A 1 102 ? 18.966 1.116 -6.783 1.00 83.62 102 THR A O 1
ATOM 815 N N . PRO A 1 103 ? 19.809 1.133 -8.875 1.00 80.62 103 PRO A N 1
ATOM 816 C CA . PRO A 1 103 ? 20.722 0.027 -8.624 1.00 80.62 103 PRO A CA 1
ATOM 817 C C . PRO A 1 103 ? 21.579 0.313 -7.394 1.00 80.62 103 PRO A C 1
ATOM 819 O O . PRO A 1 103 ? 21.976 1.456 -7.143 1.00 80.62 103 PRO A O 1
ATOM 822 N N . THR A 1 104 ? 21.860 -0.730 -6.624 1.00 73.56 104 THR A N 1
ATOM 823 C CA . THR A 1 104 ? 22.791 -0.614 -5.508 1.00 73.56 104 THR A CA 1
ATOM 824 C C . THR A 1 104 ? 24.202 -0.514 -6.071 1.00 73.56 104 THR A C 1
ATOM 826 O O . THR A 1 104 ? 24.768 -1.507 -6.528 1.00 73.56 104 THR A O 1
ATOM 829 N N . GLU A 1 105 ? 24.796 0.671 -6.010 1.00 65.00 105 GLU A N 1
ATOM 830 C CA . GLU A 1 105 ? 26.209 0.817 -6.332 1.00 65.00 105 GLU A CA 1
ATOM 831 C C . GLU A 1 105 ? 27.037 0.309 -5.148 1.00 65.00 105 GLU A C 1
ATOM 833 O O . GLU A 1 105 ? 26.897 0.774 -4.012 1.00 65.00 105 GLU A O 1
ATOM 838 N N . ILE A 1 106 ? 27.884 -0.690 -5.405 1.00 59.34 106 ILE A N 1
ATOM 839 C CA . ILE A 1 106 ? 28.904 -1.135 -4.454 1.00 59.34 106 ILE A CA 1
ATOM 840 C C . ILE A 1 106 ? 30.088 -0.185 -4.627 1.00 59.34 106 ILE A C 1
ATOM 842 O O . ILE A 1 106 ? 30.806 -0.267 -5.623 1.00 59.34 106 ILE A O 1
ATOM 846 N N . TYR A 1 107 ? 30.265 0.730 -3.678 1.00 56.88 107 TYR A N 1
ATOM 847 C CA . TYR A 1 107 ? 31.357 1.700 -3.703 1.00 56.88 107 TYR A CA 1
ATOM 848 C C . TYR A 1 107 ? 32.665 1.088 -3.186 1.00 56.88 107 TYR A C 1
ATOM 850 O O . TYR A 1 107 ? 33.712 1.381 -3.748 1.00 56.88 107 TYR A O 1
ATOM 858 N N . ASP A 1 108 ? 32.597 0.226 -2.162 1.00 49.19 108 ASP A N 1
ATOM 859 C CA . ASP A 1 108 ? 33.709 -0.556 -1.595 1.00 49.19 108 ASP A CA 1
ATOM 860 C C . ASP A 1 108 ? 33.161 -1.757 -0.782 1.00 49.19 108 ASP A C 1
ATOM 862 O O . ASP A 1 108 ? 31.956 -1.859 -0.556 1.00 49.19 108 ASP A O 1
ATOM 866 N N . GLU A 1 109 ? 34.030 -2.651 -0.275 1.00 55.53 109 GLU A N 1
ATOM 867 C CA . GLU A 1 109 ? 33.671 -3.862 0.513 1.00 55.53 109 GLU A CA 1
ATOM 868 C C . GLU A 1 109 ? 32.779 -3.577 1.752 1.00 55.53 109 GLU A C 1
ATOM 870 O O . GLU A 1 109 ? 32.175 -4.489 2.313 1.00 55.53 109 GLU A O 1
ATOM 875 N N . TYR A 1 110 ? 32.650 -2.306 2.158 1.00 51.06 110 TYR A N 1
ATOM 876 C CA . TYR A 1 110 ? 31.898 -1.862 3.339 1.00 51.06 110 TYR A CA 1
ATOM 877 C C . TYR A 1 110 ? 30.828 -0.796 3.053 1.00 51.06 110 TYR A C 1
ATOM 879 O O . TYR A 1 110 ? 30.171 -0.344 3.993 1.00 51.06 110 TYR A O 1
ATOM 887 N N . SER A 1 111 ? 30.642 -0.369 1.799 1.00 48.44 111 SER A N 1
ATOM 888 C CA . SER A 1 111 ? 29.646 0.648 1.450 1.00 48.44 111 SER A CA 1
ATOM 889 C C . SER A 1 111 ? 28.900 0.298 0.167 1.00 48.44 111 SER A C 1
ATOM 891 O O . SER A 1 111 ? 29.446 0.245 -0.933 1.00 48.44 111 SER A O 1
ATOM 893 N N . SER A 1 112 ? 27.598 0.099 0.328 1.00 60.47 112 SER A N 1
ATOM 894 C CA . SER A 1 112 ? 26.642 -0.047 -0.758 1.00 60.47 112 SER A CA 1
ATOM 895 C C . SER A 1 112 ? 25.454 0.859 -0.470 1.00 60.47 112 SER A C 1
ATOM 897 O O . SER A 1 112 ? 24.975 0.878 0.668 1.00 60.47 112 SER A O 1
ATOM 899 N N . GLY A 1 113 ? 24.983 1.595 -1.471 1.00 61.56 113 G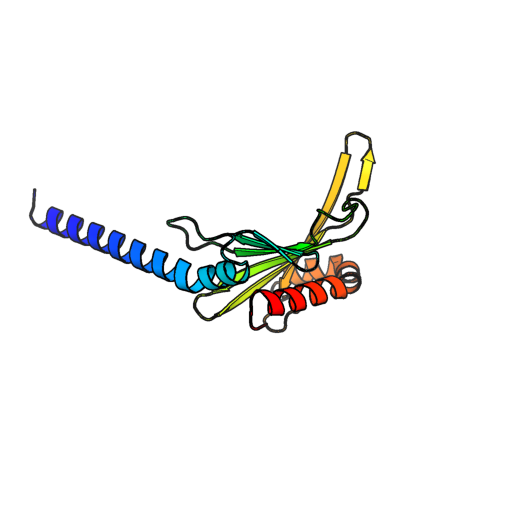LY A N 1
ATOM 900 C CA . GLY A 1 113 ? 23.825 2.473 -1.333 1.00 61.56 113 GLY A CA 1
ATOM 901 C C . GLY A 1 113 ? 22.924 2.392 -2.554 1.00 61.56 113 GLY A C 1
ATOM 902 O O . GLY A 1 113 ? 23.408 2.305 -3.680 1.00 61.56 113 GLY A O 1
ATOM 903 N N . SER A 1 114 ? 21.619 2.422 -2.317 1.00 72.62 114 SER A N 1
ATOM 904 C CA . SER A 1 114 ? 20.603 2.737 -3.315 1.00 72.62 114 SER A CA 1
ATOM 905 C C . SER A 1 114 ? 19.933 4.052 -2.922 1.00 72.62 114 SER A C 1
ATOM 907 O O . SER A 1 114 ? 19.813 4.380 -1.737 1.00 72.62 114 SER A O 1
ATOM 909 N N . TYR A 1 115 ? 19.520 4.827 -3.918 1.00 76.00 115 TYR A N 1
ATOM 910 C CA . TYR A 1 115 ? 18.668 5.991 -3.726 1.00 76.00 115 TYR A CA 1
ATOM 911 C C . TYR A 1 115 ? 17.231 5.584 -4.023 1.00 76.00 115 TYR A C 1
ATOM 913 O O . TYR A 1 115 ? 16.966 4.938 -5.035 1.00 76.00 115 TYR A O 1
ATOM 921 N N . ILE A 1 116 ? 16.309 5.958 -3.138 1.00 82.06 116 ILE A N 1
ATOM 922 C CA . ILE A 1 116 ? 14.875 5.759 -3.343 1.00 82.06 116 ILE A CA 1
ATOM 923 C C . ILE A 1 116 ? 14.251 7.129 -3.566 1.00 82.06 116 ILE A C 1
ATOM 925 O O . ILE A 1 116 ? 14.286 7.984 -2.681 1.00 82.06 116 ILE A O 1
ATOM 929 N N . TYR A 1 117 ? 13.660 7.310 -4.739 1.00 83.50 117 TYR A N 1
ATOM 930 C CA . TYR A 1 117 ? 12.887 8.493 -5.087 1.00 83.50 117 TYR A CA 1
ATOM 931 C C . TYR A 1 117 ? 11.407 8.139 -5.049 1.00 83.50 117 TYR A C 1
ATOM 933 O O . TYR A 1 117 ? 11.001 7.158 -5.672 1.00 83.50 117 TYR A O 1
ATOM 941 N N . GLY A 1 118 ? 10.601 8.906 -4.316 1.00 85.44 118 GLY A N 1
ATOM 942 C CA . GLY A 1 118 ? 9.187 8.594 -4.138 1.00 85.44 118 GLY A CA 1
ATOM 943 C C . GLY A 1 118 ? 8.279 9.808 -4.241 1.00 85.44 118 GLY A C 1
ATOM 944 O O . GLY A 1 118 ? 8.671 10.916 -3.887 1.00 85.44 118 GLY A O 1
ATOM 945 N N . TYR A 1 119 ? 7.065 9.584 -4.733 1.00 87.00 119 TYR A N 1
ATOM 946 C CA . TYR A 1 119 ? 6.050 10.619 -4.924 1.00 87.00 119 TYR A CA 1
ATOM 947 C C . TYR A 1 119 ? 4.643 10.027 -4.839 1.00 87.00 119 TYR A C 1
ATOM 949 O O . TYR A 1 119 ? 4.415 8.848 -5.126 1.00 87.00 119 TYR A O 1
ATOM 957 N N . GLU A 1 120 ? 3.685 10.850 -4.417 1.00 91.38 120 GLU A N 1
ATOM 958 C CA . GLU A 1 120 ? 2.269 10.490 -4.462 1.00 91.38 120 GLU A CA 1
ATOM 959 C C . GLU A 1 120 ? 1.722 10.642 -5.888 1.00 91.38 120 GLU A C 1
ATOM 961 O O . GLU A 1 120 ? 2.177 11.496 -6.654 1.00 91.38 120 GLU A O 1
ATOM 966 N N . LEU A 1 121 ? 0.751 9.803 -6.254 1.00 91.12 121 LEU A N 1
ATOM 967 C CA . LEU A 1 121 ? -0.004 9.968 -7.493 1.00 91.12 121 LEU A CA 1
ATOM 968 C C . LEU A 1 121 ? -1.353 10.631 -7.216 1.00 91.12 121 LEU A C 1
ATOM 970 O O . LEU A 1 121 ? -2.039 10.297 -6.248 1.00 91.12 121 LEU A O 1
ATOM 974 N N . ASN A 1 122 ? -1.766 11.509 -8.124 1.00 89.25 122 ASN A N 1
ATOM 975 C CA . ASN A 1 122 ? -3.105 12.077 -8.146 1.00 89.25 122 ASN A CA 1
ATOM 976 C C . ASN A 1 122 ? -4.136 11.080 -8.720 1.00 89.25 122 ASN A C 1
ATOM 978 O O . ASN A 1 122 ? -3.810 9.959 -9.113 1.00 89.25 122 ASN A O 1
ATOM 982 N N . SER A 1 123 ? -5.400 11.503 -8.817 1.00 85.06 123 SER A N 1
ATOM 983 C CA . SER A 1 123 ? -6.496 10.677 -9.347 1.00 85.06 123 SER A CA 1
ATOM 984 C C . SER A 1 123 ? -6.384 10.336 -10.838 1.00 85.06 123 SER A C 1
ATOM 986 O O . SER A 1 123 ? -7.158 9.527 -11.327 1.00 85.06 123 SER A O 1
ATOM 988 N N . GLU A 1 124 ? -5.480 10.976 -11.583 1.00 87.44 124 GLU A N 1
ATOM 989 C CA . GLU A 1 124 ? -5.162 10.625 -12.975 1.00 87.44 124 GLU A CA 1
ATOM 990 C C . GLU A 1 124 ? -3.926 9.718 -13.073 1.00 87.44 124 GLU A C 1
ATOM 992 O O . GLU A 1 124 ? -3.410 9.510 -14.172 1.00 87.44 124 GLU A O 1
ATOM 997 N N . LEU A 1 125 ? -3.428 9.214 -11.936 1.00 87.12 125 LEU A N 1
ATOM 998 C CA . LEU A 1 125 ? -2.201 8.421 -11.828 1.00 87.12 125 LEU A CA 1
ATOM 999 C C . LEU A 1 125 ? -0.966 9.150 -12.348 1.00 87.12 125 LEU A C 1
ATOM 1001 O O . LEU A 1 125 ? -0.064 8.535 -12.907 1.00 87.12 125 LEU A O 1
ATOM 1005 N N . LYS A 1 126 ? -0.924 10.467 -12.173 1.00 89.31 126 LYS A N 1
ATOM 1006 C CA . LYS A 1 126 ? 0.251 11.290 -12.465 1.00 89.31 126 LYS A CA 1
ATOM 1007 C C . LYS A 1 126 ? 0.870 11.772 -11.159 1.00 89.31 126 LYS A C 1
ATOM 1009 O O . LYS A 1 126 ? 0.146 11.830 -10.165 1.00 89.31 126 LYS A O 1
ATOM 1014 N N . PRO A 1 127 ? 2.157 12.156 -11.153 1.00 87.38 127 PRO A N 1
ATOM 1015 C CA . PRO A 1 127 ? 2.772 12.792 -9.995 1.00 87.38 127 PRO A CA 1
ATOM 1016 C C . PRO A 1 127 ? 1.886 13.909 -9.426 1.00 87.38 127 PRO A C 1
ATOM 1018 O O . PRO A 1 127 ? 1.412 14.780 -10.163 1.00 87.38 127 PRO A O 1
ATOM 1021 N N . ASP A 1 128 ? 1.612 13.851 -8.125 1.00 90.31 128 ASP A N 1
ATOM 1022 C CA . ASP A 1 128 ? 0.856 14.879 -7.419 1.00 90.31 128 ASP A CA 1
ATOM 1023 C C . ASP A 1 128 ? 1.776 16.058 -7.080 1.00 90.31 128 ASP A C 1
ATOM 1025 O O . ASP A 1 128 ? 2.565 16.012 -6.140 1.00 90.31 128 ASP A O 1
ATOM 1029 N N . LEU A 1 129 ? 1.659 17.131 -7.864 1.00 88.12 129 LEU A N 1
ATOM 1030 C CA . LEU A 1 129 ? 2.428 18.368 -7.701 1.00 88.12 129 LEU A CA 1
ATOM 1031 C C . LEU A 1 129 ? 1.635 19.442 -6.934 1.00 88.12 129 LEU A C 1
ATOM 1033 O O . LEU A 1 129 ? 1.849 20.636 -7.121 1.00 88.12 129 LEU A O 1
ATOM 1037 N N . SER A 1 130 ? 0.659 19.043 -6.112 1.00 87.50 130 SER A N 1
ATOM 1038 C CA . SER A 1 130 ? -0.216 19.981 -5.392 1.00 87.50 130 SER A CA 1
ATOM 1039 C C . SER A 1 130 ? 0.488 20.786 -4.296 1.00 87.50 130 SER A C 1
ATOM 1041 O O . SER A 1 130 ? -0.043 21.808 -3.853 1.00 87.50 130 SER A O 1
ATOM 1043 N N . THR A 1 131 ? 1.673 20.355 -3.858 1.00 86.88 131 THR A N 1
ATOM 1044 C CA . THR A 1 131 ? 2.503 21.080 -2.892 1.00 86.88 131 THR A CA 1
ATOM 1045 C C . THR A 1 131 ? 3.810 21.524 -3.540 1.00 86.88 131 THR A C 1
ATOM 1047 O O . THR A 1 131 ? 4.363 20.808 -4.371 1.00 86.88 131 THR A O 1
ATOM 1050 N N . GLN A 1 132 ? 4.334 22.684 -3.123 1.00 87.50 132 GLN A N 1
ATOM 1051 C CA . GLN A 1 132 ? 5.625 23.181 -3.615 1.00 87.50 132 GLN A CA 1
ATOM 1052 C C . GLN A 1 132 ? 6.756 22.181 -3.343 1.00 87.50 132 GLN A C 1
ATOM 1054 O O . GLN A 1 132 ? 7.631 22.007 -4.174 1.00 87.50 132 GLN A O 1
ATOM 1059 N N . GLU A 1 133 ? 6.715 21.488 -2.201 1.00 86.00 133 GLU A N 1
ATOM 1060 C CA . GLU A 1 133 ? 7.700 20.461 -1.846 1.00 86.00 133 GLU A CA 1
ATOM 1061 C C . GLU A 1 133 ? 7.709 19.301 -2.853 1.00 86.00 133 GLU A C 1
ATOM 1063 O O . GLU A 1 133 ? 8.776 18.862 -3.279 1.00 86.00 133 GLU A O 1
ATOM 1068 N N . PHE A 1 134 ? 6.532 18.828 -3.272 1.00 82.19 134 PHE A N 1
ATOM 1069 C CA . PHE A 1 134 ? 6.427 17.770 -4.279 1.00 82.19 134 PHE A CA 1
ATOM 1070 C C . PHE A 1 134 ? 6.780 18.261 -5.679 1.00 82.19 134 PHE A C 1
ATOM 1072 O O . PHE A 1 134 ? 7.427 17.533 -6.427 1.00 82.19 134 PHE A O 1
ATOM 1079 N N . GLU A 1 135 ? 6.398 19.490 -6.025 1.00 87.00 135 GLU A N 1
ATOM 1080 C CA . GLU A 1 135 ? 6.791 20.111 -7.288 1.00 87.00 135 GLU A CA 1
ATOM 1081 C C . GLU A 1 135 ? 8.315 20.262 -7.391 1.00 87.00 135 GLU A C 1
ATOM 1083 O O . GLU A 1 135 ? 8.897 19.890 -8.410 1.00 87.00 135 GLU A O 1
ATOM 1088 N N . ASP A 1 136 ? 8.968 20.746 -6.334 1.00 88.25 136 ASP A N 1
ATOM 1089 C CA . ASP A 1 136 ? 10.419 20.921 -6.287 1.00 88.25 136 ASP A CA 1
ATOM 1090 C C . ASP A 1 136 ? 11.137 19.566 -6.391 1.00 88.25 136 ASP A C 1
ATOM 1092 O O . ASP A 1 136 ? 12.024 19.417 -7.231 1.00 88.25 136 ASP A O 1
ATOM 1096 N N . ASN A 1 137 ? 10.707 18.557 -5.620 1.00 82.38 137 ASN A N 1
ATOM 1097 C CA . ASN A 1 137 ? 11.279 17.205 -5.673 1.00 82.38 137 ASN A CA 1
ATOM 1098 C C . ASN A 1 137 ? 11.106 16.558 -7.058 1.00 82.38 137 ASN A C 1
ATOM 1100 O O . ASN A 1 137 ? 12.062 16.023 -7.625 1.00 82.38 137 ASN A O 1
ATOM 1104 N N . TYR A 1 138 ? 9.902 16.650 -7.636 1.00 84.19 138 TYR A N 1
ATOM 1105 C CA . TYR A 1 138 ? 9.642 16.122 -8.972 1.00 84.19 138 TYR A CA 1
ATOM 1106 C C . TYR A 1 138 ? 10.508 16.815 -10.020 1.00 84.19 138 TYR A C 1
ATOM 1108 O O . TYR A 1 138 ? 11.106 16.142 -10.850 1.00 84.19 138 TYR A O 1
ATOM 1116 N N . ASN A 1 139 ? 10.610 18.146 -9.983 1.00 88.19 139 ASN A N 1
ATOM 1117 C CA . ASN A 1 139 ? 11.406 18.900 -10.946 1.00 88.19 139 ASN A CA 1
ATOM 1118 C C . ASN A 1 139 ? 12.914 18.646 -10.796 1.00 88.19 139 ASN A C 1
ATOM 1120 O O . ASN A 1 139 ? 13.616 18.618 -11.806 1.00 88.19 139 ASN A O 1
ATOM 1124 N N . GLU A 1 140 ? 13.412 18.427 -9.575 1.00 89.56 140 GLU A N 1
ATOM 1125 C CA . GLU A 1 140 ? 14.816 18.081 -9.315 1.00 89.56 140 GLU A CA 1
ATOM 1126 C C . GLU A 1 140 ? 15.205 16.726 -9.931 1.00 89.56 140 GLU A C 1
ATOM 1128 O O . GLU A 1 140 ? 16.332 16.552 -10.399 1.00 89.56 140 GLU A O 1
ATOM 1133 N N . HIS A 1 141 ? 14.266 15.777 -9.982 1.00 87.25 141 HIS A N 1
ATOM 1134 C CA . HIS A 1 141 ? 14.505 14.405 -10.449 1.00 87.25 141 HIS A CA 1
ATOM 1135 C C . HIS A 1 141 ? 13.655 14.012 -11.664 1.00 87.25 141 HIS A C 1
ATOM 1137 O O . HIS A 1 141 ? 13.466 12.827 -11.944 1.00 87.25 141 HIS A O 1
ATOM 1143 N N . LYS A 1 142 ? 13.159 15.003 -12.408 1.00 88.00 142 LYS A N 1
ATOM 1144 C CA . LYS A 1 142 ? 12.167 14.818 -13.472 1.00 88.00 142 LYS A CA 1
ATOM 1145 C C . LYS A 1 142 ? 12.609 13.810 -14.525 1.00 88.00 142 LYS A C 1
ATOM 1147 O O . LYS A 1 142 ? 11.875 12.867 -14.799 1.00 88.00 142 LYS A O 1
ATOM 1152 N N . ASP A 1 143 ? 13.808 13.993 -15.071 1.00 89.94 143 ASP A N 1
ATOM 1153 C CA . ASP A 1 143 ? 14.335 13.131 -16.133 1.00 89.94 143 ASP A CA 1
ATOM 1154 C C . ASP A 1 143 ? 14.432 11.674 -15.652 1.00 89.94 143 ASP A C 1
ATOM 1156 O O . ASP A 1 143 ? 14.016 10.755 -16.349 1.00 89.94 143 ASP A O 1
ATOM 1160 N N . PHE A 1 144 ? 14.874 11.459 -14.406 1.00 88.44 144 PHE A N 1
ATOM 1161 C CA . PHE A 1 144 ? 14.938 10.125 -13.809 1.00 88.44 144 PHE A CA 1
ATOM 1162 C C . PHE A 1 144 ? 13.552 9.481 -13.670 1.00 88.44 144 PHE A C 1
ATOM 1164 O O . PHE A 1 144 ? 13.399 8.283 -13.925 1.00 88.44 144 PHE A O 1
ATOM 1171 N N . PHE A 1 145 ? 12.536 10.252 -13.276 1.00 86.31 145 PHE A N 1
ATOM 1172 C CA . PHE A 1 145 ? 11.167 9.750 -13.186 1.00 86.31 145 PHE A CA 1
ATOM 1173 C C . PHE A 1 145 ? 10.579 9.424 -14.557 1.00 86.31 145 PHE A C 1
ATOM 1175 O O . PHE A 1 145 ? 10.003 8.348 -14.722 1.00 86.31 145 PHE A O 1
ATOM 1182 N N . GLU A 1 146 ? 10.740 10.318 -15.533 1.00 90.12 146 GLU A N 1
ATOM 1183 C CA . GLU A 1 146 ? 10.223 10.135 -16.891 1.00 90.12 146 GLU A CA 1
ATOM 1184 C C . GLU A 1 146 ? 10.887 8.931 -17.582 1.00 90.12 146 GLU A C 1
ATOM 1186 O O . GLU A 1 146 ? 10.182 8.102 -18.156 1.00 90.12 146 GLU A O 1
ATOM 1191 N N . ASP A 1 147 ? 12.201 8.746 -17.413 1.00 92.50 147 ASP A N 1
ATOM 1192 C CA . ASP A 1 147 ? 12.952 7.607 -17.962 1.00 92.50 147 ASP A CA 1
ATOM 1193 C C . ASP A 1 147 ? 12.528 6.248 -17.373 1.00 92.50 147 ASP A C 1
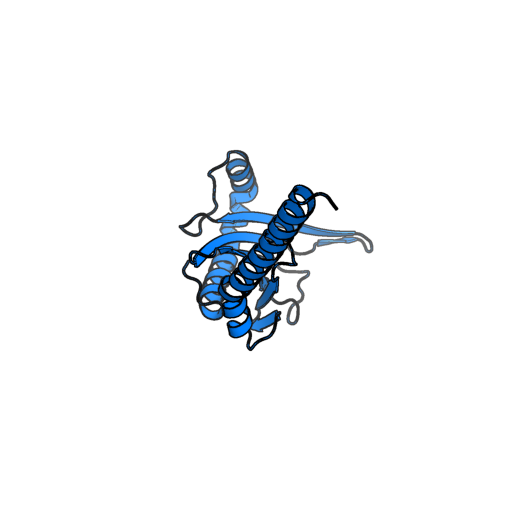ATOM 1195 O O . ASP A 1 147 ? 12.741 5.199 -17.986 1.00 92.50 147 ASP A O 1
ATOM 1199 N N . ASN A 1 148 ? 11.931 6.237 -16.176 1.00 91.12 148 ASN A N 1
ATOM 1200 C CA . ASN A 1 148 ? 11.507 5.016 -15.484 1.00 91.12 148 ASN A CA 1
ATOM 1201 C C . ASN A 1 148 ? 9.979 4.855 -15.403 1.00 91.12 148 ASN A C 1
ATOM 1203 O O . ASN A 1 148 ? 9.496 3.883 -14.810 1.00 91.12 148 ASN A O 1
ATOM 1207 N N . TRP A 1 149 ? 9.207 5.757 -16.017 1.00 90.75 149 TRP A N 1
ATOM 1208 C CA . TRP A 1 149 ? 7.744 5.770 -15.930 1.00 90.75 149 TRP A CA 1
ATOM 1209 C C . TRP A 1 149 ? 7.096 4.493 -16.484 1.00 90.75 149 TRP A C 1
ATOM 1211 O O . TRP A 1 149 ? 6.140 3.976 -15.906 1.00 90.75 149 TRP A O 1
ATOM 1221 N N . ASP A 1 150 ? 7.672 3.900 -17.530 1.00 92.88 150 ASP A N 1
ATOM 1222 C CA . ASP A 1 150 ? 7.182 2.646 -18.117 1.00 92.88 150 ASP A CA 1
ATOM 1223 C C . ASP A 1 150 ? 7.129 1.491 -17.098 1.00 92.88 150 ASP A C 1
ATOM 1225 O O . ASP A 1 150 ? 6.231 0.636 -17.145 1.00 92.88 150 ASP A O 1
ATOM 1229 N N . LYS A 1 151 ? 8.063 1.468 -16.133 1.00 90.94 151 LYS A N 1
ATOM 1230 C CA . LYS A 1 151 ? 8.077 0.476 -15.044 1.00 90.94 151 LYS A CA 1
ATOM 1231 C C . LYS A 1 151 ? 6.906 0.699 -14.092 1.00 90.94 151 LYS A C 1
ATOM 1233 O O . LYS A 1 151 ? 6.224 -0.256 -13.714 1.00 90.94 151 LYS A O 1
ATOM 1238 N N . VAL A 1 152 ? 6.641 1.962 -13.762 1.00 91.94 152 VAL A N 1
ATOM 1239 C CA . VAL A 1 152 ? 5.520 2.382 -12.915 1.00 91.94 152 VAL A CA 1
ATOM 1240 C C . VAL A 1 152 ? 4.194 2.020 -13.576 1.00 91.94 152 VAL A C 1
ATOM 1242 O O . V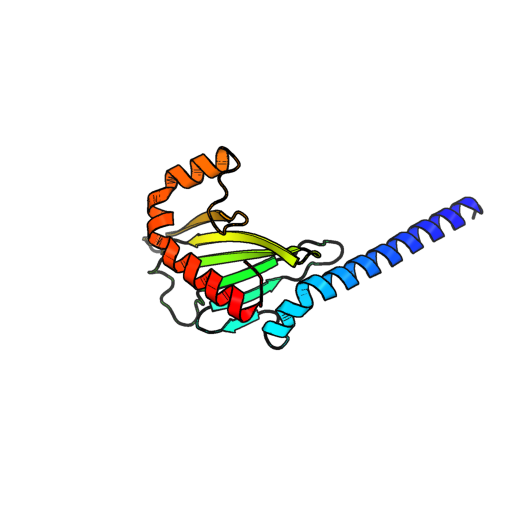AL A 1 152 ? 3.367 1.356 -12.953 1.00 91.94 152 VAL A O 1
ATOM 1245 N N . GLU A 1 153 ? 4.006 2.350 -14.856 1.00 92.75 153 GLU A N 1
ATOM 1246 C CA . GLU A 1 153 ? 2.791 1.985 -15.589 1.00 92.75 153 GLU A CA 1
ATOM 1247 C C . GLU A 1 153 ? 2.567 0.474 -15.640 1.00 92.75 153 GLU A C 1
ATOM 1249 O O . GLU A 1 153 ? 1.439 -0.003 -15.488 1.00 92.75 153 GLU A O 1
ATOM 1254 N N . THR A 1 154 ? 3.632 -0.291 -15.876 1.00 93.12 154 THR A N 1
ATOM 1255 C CA . THR A 1 154 ? 3.559 -1.754 -15.927 1.00 93.12 154 THR A CA 1
ATOM 1256 C C . THR A 1 154 ? 3.114 -2.319 -14.581 1.00 93.12 154 THR A C 1
ATOM 1258 O O . THR A 1 154 ? 2.211 -3.158 -14.525 1.00 93.12 154 THR A O 1
ATOM 1261 N N . MET A 1 155 ? 3.694 -1.822 -13.489 1.00 93.06 155 MET A N 1
ATOM 1262 C CA . MET A 1 155 ? 3.322 -2.201 -12.130 1.00 93.06 155 MET A CA 1
ATOM 1263 C C . MET A 1 155 ? 1.880 -1.798 -11.791 1.00 93.06 155 MET A C 1
ATOM 1265 O O . MET A 1 155 ? 1.147 -2.611 -11.227 1.00 93.06 155 MET A O 1
ATOM 1269 N N . LEU A 1 156 ? 1.432 -0.599 -12.179 1.00 93.38 156 LEU A N 1
ATOM 1270 C CA . LEU A 1 156 ? 0.048 -0.143 -11.995 1.00 93.38 156 LEU A CA 1
ATOM 1271 C C . LEU A 1 156 ? -0.946 -1.055 -12.731 1.00 93.38 156 LEU A C 1
ATOM 1273 O O . LEU A 1 156 ? -1.903 -1.536 -12.123 1.00 93.38 156 LEU A O 1
ATOM 1277 N N . LYS A 1 157 ? -0.683 -1.383 -14.003 1.00 93.56 157 LYS A N 1
ATOM 1278 C CA . LYS A 1 157 ? -1.520 -2.295 -14.810 1.00 93.56 157 LYS A CA 1
ATOM 1279 C C . LYS A 1 157 ? -1.600 -3.696 -14.194 1.00 93.56 157 LYS A C 1
ATOM 1281 O O . LYS A 1 157 ? -2.675 -4.287 -14.106 1.00 93.56 157 LYS A O 1
ATOM 1286 N N . LYS A 1 158 ? -0.472 -4.232 -13.720 1.00 93.88 158 LYS A N 1
ATOM 1287 C CA . LYS A 1 158 ? -0.439 -5.534 -13.033 1.00 93.88 158 LYS A CA 1
ATOM 1288 C C . LYS A 1 158 ? -1.191 -5.495 -11.703 1.00 93.88 158 LYS A C 1
ATOM 1290 O O . LYS A 1 158 ? -1.932 -6.419 -11.382 1.00 93.88 158 LYS A O 1
ATOM 1295 N N 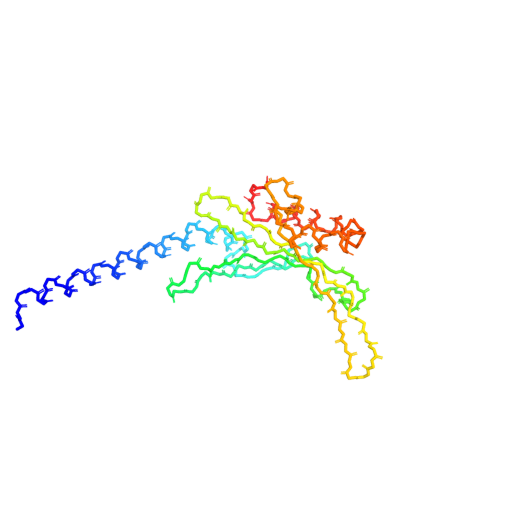. THR A 1 159 ? -1.041 -4.411 -10.949 1.00 94.19 159 THR A N 1
ATOM 1296 C CA . THR A 1 159 ? -1.755 -4.174 -9.689 1.00 94.19 159 THR A CA 1
ATOM 1297 C C . THR A 1 159 ? -3.265 -4.141 -9.896 1.00 94.19 159 THR A C 1
ATOM 1299 O O . THR A 1 159 ? -3.984 -4.814 -9.161 1.00 94.19 159 THR A O 1
ATOM 1302 N N . GLN A 1 160 ? -3.749 -3.433 -10.922 1.00 92.94 160 GLN A N 1
ATOM 1303 C CA . GLN A 1 160 ? -5.166 -3.442 -11.304 1.00 92.94 160 GLN A CA 1
ATOM 1304 C C . GLN A 1 160 ? -5.672 -4.854 -11.560 1.00 92.94 160 GLN A C 1
ATOM 1306 O O . GLN A 1 160 ? -6.727 -5.228 -11.057 1.00 92.94 160 GLN A O 1
ATOM 1311 N N . SER A 1 161 ? -4.908 -5.644 -12.319 1.00 93.50 161 SER A N 1
ATOM 1312 C CA . SER A 1 161 ? -5.304 -7.004 -12.675 1.00 93.50 161 SER A CA 1
ATOM 1313 C C . SER A 1 161 ? -5.391 -7.934 -11.464 1.00 93.50 161 SER A C 1
ATOM 1315 O O . SER A 1 161 ? -6.279 -8.780 -11.427 1.00 93.50 161 SER A O 1
ATOM 1317 N N . VAL A 1 162 ? -4.476 -7.808 -10.497 1.00 95.31 162 VAL A N 1
ATOM 1318 C CA . VAL A 1 162 ? -4.428 -8.692 -9.319 1.00 95.31 162 VAL A CA 1
ATOM 1319 C C . VAL A 1 162 ? -5.417 -8.239 -8.251 1.00 95.31 162 VAL A C 1
ATOM 1321 O O . VAL A 1 162 ? -6.248 -9.022 -7.804 1.00 95.31 162 VAL A O 1
ATOM 1324 N N . PHE A 1 163 ? -5.367 -6.970 -7.846 1.00 94.00 163 PHE A N 1
ATOM 1325 C CA . PHE A 1 163 ? -6.186 -6.461 -6.746 1.00 94.00 163 PHE A CA 1
ATOM 1326 C C . PHE A 1 163 ? -7.568 -5.955 -7.169 1.00 94.00 163 PHE A C 1
ATOM 1328 O O . PHE A 1 163 ? -8.358 -5.584 -6.301 1.00 94.00 163 PHE A O 1
ATOM 1335 N N . ASN A 1 164 ? -7.880 -5.952 -8.471 1.00 89.81 164 ASN A N 1
ATOM 1336 C CA . ASN A 1 164 ? -9.138 -5.441 -9.024 1.00 89.81 164 ASN A CA 1
ATOM 1337 C C . ASN A 1 164 ? -9.466 -4.020 -8.521 1.00 89.81 164 ASN A C 1
ATOM 1339 O O . ASN A 1 164 ? -10.601 -3.709 -8.154 1.00 89.81 164 ASN A O 1
ATOM 1343 N N . ILE A 1 165 ? -8.438 -3.174 -8.445 1.00 84.62 165 ILE A N 1
ATOM 1344 C CA . ILE A 1 165 ? -8.551 -1.778 -8.017 1.00 84.62 165 ILE A CA 1
ATOM 1345 C C . ILE A 1 165 ? -8.910 -0.935 -9.239 1.00 84.62 165 ILE A C 1
ATOM 1347 O O . ILE A 1 165 ? -8.279 -1.064 -10.288 1.00 84.62 165 ILE A O 1
ATOM 1351 N N . SER A 1 166 ? -9.906 -0.058 -9.098 1.00 75.44 166 SER A N 1
ATOM 1352 C CA . SER A 1 166 ? -10.130 1.004 -10.079 1.00 75.44 166 SER A CA 1
ATOM 1353 C C . SER A 1 166 ? -9.033 2.044 -9.891 1.00 75.44 166 SER A C 1
ATOM 1355 O O . SER A 1 166 ? -8.931 2.619 -8.806 1.00 75.44 166 SER A O 1
ATOM 1357 N N . LEU A 1 167 ? -8.216 2.246 -10.924 1.00 68.94 167 LEU A N 1
ATOM 1358 C CA . LEU A 1 167 ? -7.328 3.405 -10.988 1.00 68.94 167 LEU A CA 1
ATOM 1359 C C . LEU A 1 167 ? -8.012 4.548 -11.734 1.00 68.94 167 LEU A C 1
ATOM 1361 O O . LEU A 1 167 ? -8.887 4.236 -12.579 1.00 68.94 167 LEU A O 1
#

Sequence (167 aa):
MKKNVIKILIACATLVVVYTIIWTVYVDIVYLPYIKALDGEKSAVIDGYEYTVFTPSYPSFSGNLSVEESKRNRDVYSETTAGLLIWPSINGECRFHVMIETPTEIYDEYSSGSYIYGYELNSELKPDLSTQEFEDNYNEHKDFFEDNWDKVETMLKKTQSVFNISL